Protein AF-A0AA91PTC4-F1 (afdb_monomer_lite)

pLDDT: mean 82.31, std 11.78, range [50.19, 96.0]

Structure (mmCIF, N/CA/C/O backbone):
data_AF-A0AA91PTC4-F1
#
_entry.id   AF-A0AA91PTC4-F1
#
loop_
_atom_site.group_PDB
_atom_site.id
_atom_site.type_symbol
_atom_site.label_atom_id
_atom_site.label_alt_id
_atom_site.label_comp_id
_atom_site.label_asym_id
_atom_site.label_entity_id
_atom_site.label_seq_id
_atom_site.pdbx_PDB_ins_code
_atom_site.Cartn_x
_atom_site.Cartn_y
_atom_site.Cartn_z
_atom_site.occupancy
_atom_site.B_iso_or_equiv
_atom_site.auth_seq_id
_atom_site.auth_comp_id
_atom_site.auth_asym_id
_atom_site.auth_atom_id
_atom_site.pdbx_PDB_model_num
ATOM 1 N N . MET A 1 1 ? -18.010 -2.274 37.575 1.00 56.41 1 MET A N 1
ATOM 2 C CA . MET A 1 1 ? -17.386 -1.100 36.922 1.00 56.41 1 MET A CA 1
ATOM 3 C C . MET A 1 1 ? -16.030 -1.430 36.292 1.00 56.41 1 MET A C 1
ATOM 5 O O . MET A 1 1 ? -15.888 -1.235 35.095 1.00 56.41 1 MET A O 1
ATOM 9 N N . ASN A 1 2 ? -15.088 -2.040 37.024 1.00 74.62 2 ASN A N 1
ATOM 10 C CA . ASN A 1 2 ? -13.735 -2.327 36.508 1.00 74.62 2 ASN A CA 1
ATOM 11 C C . ASN A 1 2 ? -13.682 -3.232 35.261 1.00 74.62 2 ASN A C 1
ATOM 13 O O . ASN A 1 2 ? -12.851 -3.005 34.393 1.00 74.62 2 ASN A O 1
ATOM 17 N N . LYS A 1 3 ? -14.581 -4.218 35.124 1.00 82.31 3 LYS A N 1
ATOM 18 C CA . LYS A 1 3 ? -14.580 -5.148 33.975 1.00 82.31 3 LYS A CA 1
ATOM 19 C C . LYS A 1 3 ? -14.798 -4.447 32.622 1.00 82.31 3 LYS A C 1
ATOM 21 O O . LYS A 1 3 ? -14.114 -4.768 31.657 1.00 82.31 3 LYS A O 1
ATOM 26 N N . PHE A 1 4 ? -15.702 -3.465 32.562 1.00 79.69 4 PHE A N 1
ATOM 27 C CA . PHE A 1 4 ? -15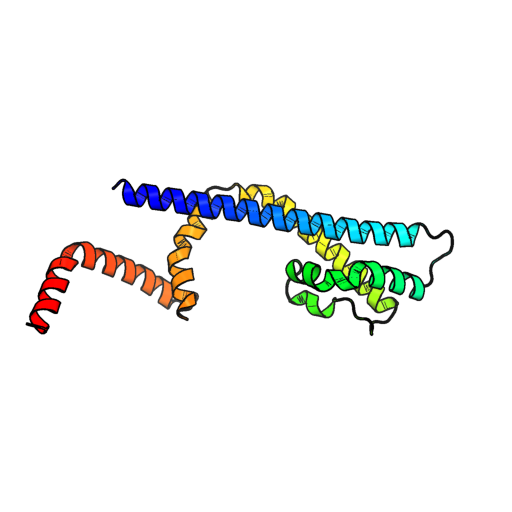.969 -2.702 31.335 1.00 79.69 4 PHE A CA 1
ATOM 28 C C . PHE A 1 4 ? -14.823 -1.749 30.984 1.00 79.69 4 PHE A C 1
ATOM 30 O O . PHE A 1 4 ? -14.489 -1.597 29.813 1.00 79.69 4 PHE A O 1
ATOM 37 N N . LEU A 1 5 ? -14.180 -1.162 31.998 1.00 84.25 5 LEU A N 1
ATOM 38 C CA . LEU A 1 5 ? -13.011 -0.303 31.811 1.00 84.25 5 LEU A CA 1
ATOM 39 C C . LEU A 1 5 ? -11.812 -1.100 31.275 1.00 84.25 5 LEU A C 1
ATOM 41 O O . LEU A 1 5 ? -11.158 -0.658 30.335 1.00 84.25 5 LEU A O 1
ATOM 45 N N . TRP A 1 6 ? -11.578 -2.308 31.797 1.00 88.88 6 TRP A N 1
ATOM 46 C CA . TRP A 1 6 ? -10.546 -3.216 31.284 1.00 88.88 6 TRP A CA 1
ATOM 47 C C . TRP A 1 6 ? -10.808 -3.668 29.846 1.00 88.88 6 TRP A C 1
ATOM 49 O O . TRP A 1 6 ? -9.887 -3.660 29.032 1.00 88.88 6 TRP A O 1
ATOM 59 N N . LEU A 1 7 ? -12.058 -4.005 29.509 1.00 86.00 7 LEU A N 1
ATOM 60 C CA . LEU A 1 7 ? -12.436 -4.358 28.139 1.00 86.00 7 LEU A CA 1
ATOM 61 C C . LEU A 1 7 ? -12.181 -3.194 27.170 1.00 86.00 7 LEU A C 1
ATOM 63 O O . LEU A 1 7 ? -11.617 -3.391 26.095 1.00 86.00 7 LEU A O 1
ATOM 67 N N . PHE A 1 8 ? -12.556 -1.977 27.565 1.00 85.88 8 PHE A N 1
ATOM 68 C CA . PHE A 1 8 ? -12.321 -0.778 26.766 1.00 85.88 8 PHE A CA 1
ATOM 69 C C . PHE A 1 8 ? -10.825 -0.504 26.563 1.00 85.88 8 PHE A C 1
ATOM 71 O O . PHE A 1 8 ? -10.393 -0.256 25.438 1.00 85.88 8 PHE A O 1
ATOM 78 N N . LEU A 1 9 ? -10.024 -0.607 27.629 1.00 90.44 9 LEU A N 1
ATOM 79 C CA . LEU A 1 9 ? -8.573 -0.420 27.572 1.00 90.44 9 LEU A CA 1
ATOM 80 C C . LEU A 1 9 ? -7.907 -1.445 26.642 1.00 90.44 9 LEU A C 1
ATOM 82 O O . LEU A 1 9 ? -7.048 -1.089 25.834 1.00 90.44 9 LEU A O 1
ATOM 86 N N . PHE A 1 10 ? -8.337 -2.706 26.721 1.00 92.44 10 PHE A N 1
ATOM 87 C CA . PHE A 1 10 ? -7.851 -3.773 25.853 1.00 92.44 10 PHE A CA 1
ATOM 88 C C . PHE A 1 10 ? -8.171 -3.497 24.380 1.00 92.44 10 PHE A C 1
ATOM 90 O O . PHE A 1 10 ? -7.278 -3.560 23.535 1.00 92.44 10 PHE A O 1
ATOM 97 N N . LEU A 1 11 ? -9.418 -3.126 24.065 1.00 89.31 11 LEU A N 1
ATOM 98 C CA . LEU A 1 11 ? -9.817 -2.765 22.702 1.00 89.31 11 LEU A CA 1
ATOM 99 C C . LEU A 1 11 ? -9.028 -1.558 22.185 1.00 89.31 11 LEU A C 1
ATOM 101 O O . LEU A 1 11 ? -8.556 -1.577 21.050 1.00 89.31 11 LEU A O 1
ATOM 105 N N . TYR A 1 12 ? -8.837 -0.537 23.020 1.00 91.25 12 TYR A N 1
ATOM 106 C CA . TYR A 1 12 ? -8.053 0.643 22.668 1.00 91.25 12 TYR A CA 1
ATOM 107 C C . TYR A 1 12 ? -6.614 0.278 22.297 1.00 91.25 12 TYR A C 1
ATOM 109 O O . TYR A 1 12 ? -6.149 0.646 21.215 1.00 91.25 12 TYR A O 1
ATOM 117 N N . LEU A 1 13 ? -5.932 -0.491 23.152 1.00 92.44 13 LEU A N 1
ATOM 118 C CA . LEU A 1 13 ? -4.571 -0.962 22.892 1.00 92.44 13 LEU A CA 1
ATOM 119 C C . LEU A 1 13 ? -4.509 -1.815 21.625 1.00 92.44 13 LEU A C 1
ATOM 121 O O . LEU A 1 13 ? -3.627 -1.603 20.795 1.00 92.44 13 LEU A O 1
ATOM 125 N N . TYR A 1 14 ? -5.469 -2.719 21.431 1.00 93.00 14 TYR A N 1
ATOM 126 C CA . TYR A 1 14 ? -5.554 -3.543 20.230 1.00 93.00 14 TYR A CA 1
ATOM 127 C C . TYR A 1 14 ? -5.644 -2.695 18.953 1.00 93.00 14 TYR A C 1
ATOM 129 O O . TYR A 1 14 ? -4.842 -2.884 18.037 1.00 93.00 14 TYR A O 1
ATOM 137 N N . PHE A 1 15 ? -6.562 -1.723 18.879 1.00 91.06 15 PHE A N 1
ATOM 138 C CA . PHE A 1 15 ? -6.683 -0.859 17.698 1.00 91.06 15 PHE A CA 1
ATOM 139 C C . PHE A 1 15 ? -5.465 0.040 17.505 1.00 91.06 15 PHE A C 1
ATOM 141 O O . PHE A 1 15 ? -5.035 0.248 16.369 1.00 91.06 15 PHE A O 1
ATOM 148 N N . PHE A 1 16 ? -4.880 0.546 18.589 1.00 91.75 16 PHE A N 1
ATOM 149 C CA . PHE A 1 16 ? -3.675 1.363 18.522 1.00 91.75 16 PHE A CA 1
ATOM 150 C C . PHE A 1 16 ? -2.490 0.574 17.946 1.00 91.75 16 PHE A C 1
ATOM 152 O O . PHE A 1 16 ? -1.905 0.990 16.943 1.00 91.75 16 PHE A O 1
ATOM 159 N N . ILE A 1 17 ? -2.205 -0.612 18.495 1.00 92.38 17 ILE A N 1
ATOM 160 C CA . ILE A 1 17 ? -1.146 -1.511 18.010 1.00 92.38 17 ILE A CA 1
ATOM 161 C C . ILE A 1 17 ? -1.419 -1.925 16.563 1.00 92.38 17 ILE A C 1
ATOM 163 O O . ILE A 1 17 ? -0.527 -1.846 15.720 1.00 92.38 17 ILE A O 1
ATOM 167 N N . LYS A 1 18 ? -2.663 -2.297 16.237 1.00 91.94 18 LYS A N 1
ATOM 168 C CA . LYS A 1 18 ? -3.064 -2.669 14.874 1.00 91.94 18 LYS A CA 1
ATOM 169 C C . LYS A 1 18 ? -2.801 -1.545 13.870 1.00 91.94 18 LYS A C 1
ATOM 171 O O . LYS A 1 18 ? -2.341 -1.815 12.763 1.00 91.94 18 LYS A O 1
ATOM 176 N N . ARG A 1 19 ? -3.064 -0.284 14.229 1.00 89.44 19 ARG A N 1
ATOM 177 C CA . ARG A 1 19 ? -2.796 0.874 13.3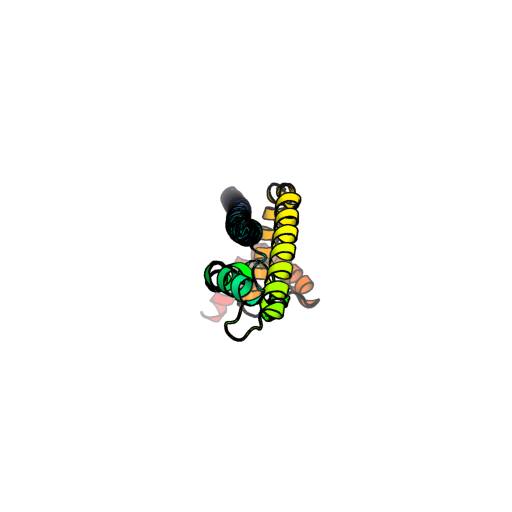56 1.00 89.44 19 ARG A CA 1
ATOM 178 C C . ARG A 1 19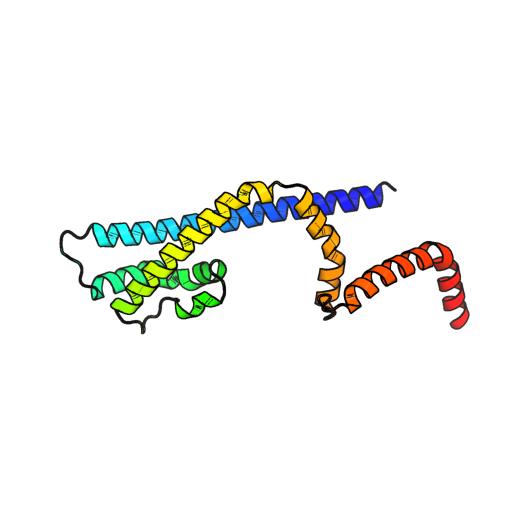 ? -1.301 1.083 13.130 1.00 89.44 19 ARG A C 1
ATOM 180 O O . ARG A 1 19 ? -0.905 1.289 11.984 1.00 89.44 19 ARG A O 1
ATOM 187 N N . ILE A 1 20 ? -0.486 0.972 14.181 1.00 91.56 20 ILE A N 1
ATOM 188 C CA . ILE A 1 20 ? 0.980 1.051 14.072 1.00 91.56 20 ILE A CA 1
ATOM 189 C C . ILE A 1 20 ? 1.507 -0.070 13.174 1.00 91.56 20 ILE A C 1
ATOM 191 O O . ILE A 1 20 ? 2.242 0.200 12.227 1.00 91.56 20 ILE A O 1
ATOM 195 N N . TYR A 1 21 ? 1.082 -1.310 13.420 1.00 93.31 21 TYR A N 1
ATOM 196 C CA . TYR A 1 21 ? 1.484 -2.470 12.628 1.00 93.31 21 TYR A CA 1
ATOM 197 C C . TYR A 1 21 ? 1.116 -2.310 11.148 1.00 93.31 21 TYR A C 1
ATOM 199 O O . TYR A 1 21 ? 1.962 -2.478 10.272 1.00 93.31 21 TYR A O 1
ATOM 207 N N . ASN A 1 22 ? -0.125 -1.907 10.860 1.00 90.69 22 ASN A N 1
ATOM 208 C CA . ASN A 1 22 ? -0.585 -1.682 9.491 1.00 90.69 22 ASN A CA 1
ATOM 209 C C . ASN A 1 22 ? 0.219 -0.588 8.781 1.00 90.69 22 ASN A C 1
ATOM 211 O O . ASN A 1 22 ? 0.509 -0.721 7.592 1.00 90.69 22 ASN A O 1
ATOM 215 N N . TRP A 1 23 ? 0.571 0.493 9.480 1.00 91.75 23 TRP A N 1
ATOM 216 C CA . TRP A 1 23 ? 1.410 1.540 8.906 1.00 91.75 23 TRP A CA 1
ATOM 217 C C . TRP A 1 23 ? 2.830 1.050 8.629 1.00 91.75 23 TRP A C 1
ATOM 219 O O . TRP A 1 23 ? 3.317 1.244 7.519 1.00 91.75 23 TRP A O 1
ATOM 229 N N . LEU A 1 24 ? 3.463 0.369 9.590 1.00 93.19 24 LEU A N 1
ATOM 230 C CA . LEU A 1 24 ? 4.804 -0.197 9.418 1.00 93.19 24 LEU A CA 1
ATOM 231 C C . LEU A 1 24 ? 4.854 -1.167 8.236 1.00 93.19 24 LEU A C 1
ATOM 233 O O . LEU A 1 24 ? 5.763 -1.081 7.414 1.00 93.19 24 LEU A O 1
ATOM 237 N N . ASN A 1 25 ? 3.856 -2.045 8.109 1.00 92.75 25 ASN A N 1
ATOM 238 C CA . ASN A 1 25 ? 3.793 -3.000 7.007 1.00 92.75 25 ASN A CA 1
ATOM 239 C C . ASN A 1 25 ? 3.634 -2.301 5.645 1.00 92.75 25 ASN A C 1
ATOM 241 O O . ASN A 1 25 ? 4.332 -2.636 4.687 1.00 92.75 25 ASN A O 1
ATOM 245 N N . LYS A 1 26 ? 2.768 -1.279 5.562 1.00 91.56 26 LYS A N 1
ATOM 246 C CA . LYS A 1 26 ? 2.612 -0.463 4.345 1.00 91.56 26 LYS A CA 1
ATOM 247 C C . LYS A 1 26 ? 3.897 0.272 3.987 1.00 91.56 26 LYS A C 1
ATOM 249 O O . LYS A 1 26 ? 4.313 0.218 2.835 1.00 91.56 26 LYS A O 1
ATOM 254 N N . LYS A 1 27 ? 4.531 0.918 4.969 1.00 93.50 27 LYS A N 1
ATOM 255 C CA . L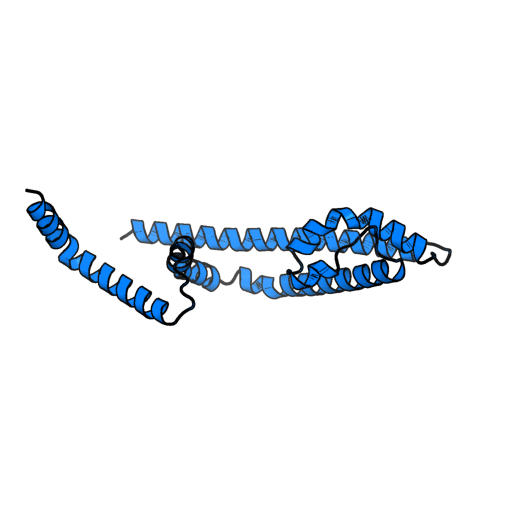YS A 1 27 ? 5.801 1.625 4.795 1.00 93.50 27 LYS A CA 1
ATOM 256 C C . LYS A 1 27 ? 6.875 0.680 4.252 1.00 93.50 27 LYS A C 1
ATOM 258 O O . LYS A 1 27 ? 7.445 0.966 3.210 1.00 93.50 27 LYS A O 1
ATOM 263 N N . ARG A 1 28 ? 7.081 -0.469 4.901 1.00 94.31 28 ARG A N 1
ATOM 264 C CA . ARG A 1 28 ? 8.077 -1.467 4.484 1.00 94.31 28 ARG A CA 1
ATOM 265 C C . ARG A 1 28 ? 7.827 -1.977 3.063 1.00 94.31 28 ARG A C 1
ATOM 267 O O . ARG A 1 28 ? 8.771 -2.156 2.303 1.00 94.31 28 ARG A O 1
ATOM 274 N N . THR A 1 29 ? 6.565 -2.217 2.704 1.00 92.88 29 THR A N 1
ATOM 275 C CA . THR A 1 29 ? 6.212 -2.678 1.351 1.00 92.88 29 THR A CA 1
ATOM 276 C C . THR A 1 29 ? 6.480 -1.589 0.308 1.00 92.88 29 THR A C 1
ATOM 278 O O . THR A 1 29 ? 7.000 -1.890 -0.762 1.00 92.88 29 THR A O 1
ATOM 281 N N . LEU A 1 30 ? 6.178 -0.324 0.624 1.00 94.62 30 LEU A N 1
ATOM 282 C CA . LEU A 1 30 ? 6.492 0.814 -0.244 1.00 94.62 30 LEU A CA 1
ATOM 283 C C . LEU A 1 30 ? 8.001 0.997 -0.421 1.00 94.62 30 LEU A C 1
ATOM 285 O O . LEU A 1 30 ? 8.445 1.124 -1.553 1.00 94.62 30 LEU A O 1
ATOM 289 N N . GLU A 1 31 ? 8.783 0.959 0.662 1.00 95.31 31 GLU A N 1
ATOM 290 C CA . GLU A 1 31 ? 10.251 1.047 0.605 1.00 95.31 31 GLU A CA 1
ATOM 291 C C . GLU A 1 31 ? 10.835 -0.061 -0.279 1.00 95.31 31 GLU A C 1
ATOM 293 O O . GLU A 1 31 ? 11.590 0.227 -1.203 1.00 95.31 31 GLU A O 1
ATOM 298 N N . TYR A 1 32 ? 10.399 -1.308 -0.074 1.00 96.00 32 TYR A N 1
ATOM 299 C CA . TYR A 1 32 ? 10.819 -2.446 -0.891 1.00 96.00 32 TYR A CA 1
ATOM 300 C C . TYR A 1 32 ? 10.534 -2.247 -2.388 1.00 96.00 32 TYR A C 1
ATOM 302 O O . TYR A 1 32 ? 11.408 -2.483 -3.223 1.00 96.00 32 TYR A O 1
ATOM 310 N N . LEU A 1 33 ? 9.319 -1.813 -2.741 1.00 95.06 33 LEU A N 1
ATOM 311 C CA . LEU A 1 33 ? 8.950 -1.596 -4.140 1.00 95.06 33 LEU A CA 1
ATOM 312 C C . LEU A 1 33 ? 9.712 -0.415 -4.742 1.00 95.06 33 LEU A C 1
ATOM 314 O O . LEU A 1 33 ? 10.248 -0.539 -5.836 1.00 95.06 33 LEU A O 1
ATOM 318 N N . ILE A 1 34 ? 9.814 0.707 -4.031 1.00 95.25 34 ILE A N 1
ATOM 319 C CA . ILE A 1 34 ? 10.549 1.888 -4.503 1.00 95.25 34 ILE A CA 1
ATOM 320 C C . ILE A 1 34 ? 12.017 1.545 -4.751 1.00 95.25 34 ILE A C 1
ATOM 322 O O . ILE A 1 34 ? 12.564 1.956 -5.772 1.00 95.25 34 ILE A O 1
ATOM 326 N N . ASP A 1 35 ? 12.648 0.767 -3.873 1.00 95.75 35 ASP A N 1
ATOM 327 C CA . ASP A 1 35 ? 14.030 0.329 -4.068 1.00 95.75 35 ASP A CA 1
ATOM 328 C C . ASP A 1 35 ? 14.172 -0.587 -5.288 1.00 95.75 35 ASP A C 1
ATOM 330 O O . ASP A 1 35 ? 15.111 -0.415 -6.068 1.00 95.75 35 ASP A O 1
ATOM 334 N N . LYS A 1 36 ? 13.213 -1.492 -5.532 1.00 94.88 36 LYS A N 1
ATOM 335 C CA . LYS A 1 36 ? 13.166 -2.280 -6.774 1.00 94.88 36 LYS A CA 1
ATOM 336 C C . LYS A 1 36 ? 13.072 -1.393 -8.017 1.00 94.88 36 LYS A C 1
ATOM 338 O O . LYS A 1 36 ? 13.859 -1.566 -8.943 1.00 94.88 36 LYS A O 1
ATOM 343 N N . PHE A 1 37 ? 12.167 -0.416 -8.028 1.00 94.50 37 PHE A N 1
ATOM 344 C CA . PHE A 1 37 ? 12.041 0.525 -9.143 1.00 94.50 37 PHE A CA 1
ATOM 345 C C . PHE A 1 37 ? 13.316 1.355 -9.340 1.00 94.50 37 PHE A C 1
ATOM 347 O O . PHE A 1 37 ? 13.782 1.495 -10.465 1.00 94.50 37 PHE A O 1
ATOM 354 N N . LYS A 1 38 ? 13.933 1.854 -8.263 1.00 93.62 38 LYS A N 1
ATOM 355 C CA . LYS A 1 38 ? 15.210 2.582 -8.331 1.00 93.62 38 LYS A CA 1
ATOM 356 C C . LYS A 1 38 ? 16.338 1.723 -8.887 1.00 93.62 38 LYS A C 1
ATOM 358 O O . LYS A 1 38 ? 17.179 2.243 -9.613 1.00 93.62 38 LYS A O 1
ATOM 363 N N . ASN A 1 39 ? 16.379 0.437 -8.550 1.00 93.31 39 ASN A N 1
ATOM 364 C CA . ASN A 1 39 ? 17.363 -0.479 -9.117 1.00 93.31 39 ASN A CA 1
ATOM 365 C C . ASN A 1 39 ? 17.146 -0.651 -10.622 1.00 93.31 39 ASN A C 1
ATOM 367 O O . ASN A 1 39 ? 18.118 -0.559 -11.361 1.00 93.31 39 ASN A O 1
ATOM 371 N N . VAL A 1 40 ? 15.894 -0.777 -11.076 1.00 92.06 40 VAL A N 1
ATOM 372 C CA . VAL A 1 40 ? 15.568 -0.787 -12.512 1.00 92.06 40 VAL A CA 1
ATOM 373 C C . VAL A 1 40 ? 16.024 0.508 -13.187 1.00 92.06 40 VAL A C 1
ATOM 375 O O . VAL A 1 40 ? 16.732 0.429 -14.183 1.00 92.06 40 VAL A O 1
ATOM 378 N N . VAL A 1 41 ? 15.717 1.686 -12.625 1.00 90.69 41 VAL A N 1
ATOM 379 C CA . VAL A 1 41 ? 16.197 2.981 -13.158 1.00 90.69 41 VAL A CA 1
ATOM 380 C C . VAL A 1 41 ? 17.720 2.997 -13.275 1.00 90.69 41 VAL A C 1
ATOM 382 O O . VAL A 1 41 ? 18.248 3.319 -14.331 1.00 90.69 41 VAL A O 1
ATOM 385 N N . LYS A 1 42 ? 18.442 2.575 -12.230 1.00 88.44 42 LYS A N 1
ATOM 386 C CA . LYS A 1 42 ? 19.909 2.503 -12.266 1.00 88.44 42 LYS A CA 1
ATOM 387 C C . LYS A 1 42 ? 20.417 1.570 -13.361 1.00 88.44 42 LYS A C 1
ATOM 389 O O . LYS A 1 42 ? 21.389 1.909 -14.022 1.00 88.44 42 LYS A O 1
ATOM 394 N N . THR A 1 43 ? 19.791 0.408 -13.548 1.00 86.88 43 THR A N 1
ATOM 395 C CA . THR A 1 43 ? 20.161 -0.527 -14.617 1.00 86.88 43 THR A CA 1
ATOM 396 C C . THR A 1 43 ? 19.946 0.103 -15.991 1.00 86.88 43 THR A C 1
ATOM 398 O O . THR A 1 43 ? 20.834 -0.005 -16.834 1.00 86.88 43 THR A O 1
ATOM 401 N N . LEU A 1 44 ? 18.826 0.807 -16.185 1.00 85.50 44 LEU A N 1
ATOM 402 C CA . LEU A 1 44 ? 18.515 1.528 -17.421 1.00 85.50 44 LEU A CA 1
ATOM 403 C C . LEU A 1 44 ? 19.497 2.684 -17.692 1.00 85.50 44 LEU A C 1
ATOM 405 O O . LEU A 1 44 ? 19.914 2.861 -18.827 1.00 85.50 44 LEU A O 1
ATOM 409 N N . ASP A 1 45 ? 19.914 3.426 -16.663 1.00 80.62 45 ASP A N 1
ATOM 410 C CA . ASP A 1 45 ? 20.849 4.555 -16.802 1.00 80.62 45 ASP A CA 1
ATOM 411 C C . ASP A 1 45 ? 22.318 4.108 -16.945 1.00 80.62 45 ASP A C 1
ATOM 413 O O . ASP A 1 45 ? 23.146 4.820 -17.510 1.00 80.62 45 ASP A O 1
ATOM 417 N N . SER A 1 46 ? 22.674 2.937 -16.405 1.00 70.12 46 SER A N 1
ATOM 418 C CA . SER A 1 46 ? 24.056 2.428 -16.387 1.00 70.12 46 SER A CA 1
ATOM 419 C C . SER A 1 46 ? 24.536 1.837 -17.715 1.00 70.12 46 SER A C 1
ATOM 421 O O . SER A 1 46 ? 25.727 1.547 -17.865 1.00 70.12 46 SER A O 1
ATOM 423 N N . SER A 1 47 ? 23.643 1.644 -18.687 1.00 64.69 47 SER A N 1
ATOM 424 C CA . SER A 1 47 ? 24.026 1.163 -20.008 1.00 64.69 47 SER A CA 1
ATOM 425 C C . SER A 1 47 ? 24.786 2.257 -20.761 1.00 64.69 47 SER A C 1
ATOM 427 O O . SER A 1 47 ? 24.223 3.275 -21.151 1.00 64.69 47 SER A O 1
ATOM 429 N N . GLN A 1 48 ? 26.079 2.034 -21.007 1.00 50.72 48 GLN A N 1
ATOM 430 C CA . GLN A 1 48 ? 26.932 2.945 -21.789 1.00 50.72 48 GLN A CA 1
ATOM 431 C C . GLN A 1 48 ? 26.459 3.140 -23.245 1.00 50.72 48 GLN A C 1
ATOM 433 O O . GLN A 1 48 ? 26.898 4.068 -23.919 1.00 50.72 48 GLN A O 1
ATOM 438 N N . PHE A 1 49 ? 25.555 2.279 -23.718 1.00 58.38 49 PHE A N 1
ATOM 439 C CA . PHE A 1 49 ? 24.839 2.404 -24.982 1.00 58.38 49 PHE A CA 1
ATOM 440 C C . PHE A 1 49 ? 23.390 2.792 -24.691 1.00 58.38 49 PHE A C 1
ATOM 442 O O . PHE A 1 49 ? 22.812 2.295 -23.727 1.00 58.38 49 PHE A O 1
ATOM 449 N N . THR A 1 50 ? 22.802 3.660 -25.514 1.00 67.06 50 THR A N 1
ATOM 450 C CA . THR A 1 50 ? 21.378 4.009 -25.444 1.00 67.06 50 THR A CA 1
ATOM 451 C C . THR A 1 50 ? 20.570 2.720 -25.607 1.00 67.06 50 THR A C 1
ATOM 453 O O . THR A 1 50 ? 20.493 2.185 -26.712 1.00 67.06 50 THR A O 1
ATOM 456 N N . LEU A 1 51 ? 20.053 2.166 -24.504 1.00 76.06 51 LEU A N 1
ATOM 457 C CA . LEU A 1 51 ? 19.218 0.966 -24.541 1.00 76.06 51 LEU A CA 1
ATOM 458 C C . LEU A 1 51 ? 18.049 1.212 -25.488 1.00 76.06 51 LEU A C 1
ATOM 460 O O . LEU A 1 51 ? 17.407 2.262 -25.437 1.00 76.06 51 LEU A O 1
ATOM 464 N N . SER A 1 52 ? 17.756 0.232 -26.334 1.00 83.69 52 SER A N 1
ATOM 465 C CA . SER A 1 52 ? 16.516 0.266 -27.100 1.00 83.69 52 SER A CA 1
ATOM 466 C C . SER A 1 52 ? 15.322 0.109 -26.155 1.00 83.69 52 SER A C 1
ATOM 468 O O . SER A 1 52 ? 15.394 -0.613 -25.155 1.00 83.69 52 SER A O 1
ATOM 470 N N . ASP A 1 53 ? 14.174 0.693 -26.504 1.00 83.75 53 ASP A N 1
ATOM 471 C CA . ASP A 1 53 ? 12.946 0.553 -25.705 1.00 83.75 53 ASP A CA 1
ATOM 472 C C . ASP A 1 53 ? 12.554 -0.920 -25.491 1.00 83.75 53 ASP A C 1
ATOM 474 O O . ASP A 1 53 ? 11.974 -1.299 -24.472 1.00 83.75 53 ASP A O 1
ATOM 478 N N . THR A 1 54 ? 12.919 -1.790 -26.438 1.00 86.94 54 THR A N 1
ATOM 479 C CA . THR A 1 54 ? 12.676 -3.235 -26.346 1.00 86.94 54 THR A CA 1
ATOM 480 C C . THR A 1 54 ? 13.522 -3.896 -25.256 1.00 86.94 54 THR A C 1
ATOM 482 O O . THR A 1 54 ? 13.050 -4.813 -24.581 1.00 86.94 54 THR A O 1
ATOM 485 N N . GLU A 1 55 ? 14.761 -3.453 -25.054 1.00 86.94 55 GLU A N 1
ATOM 486 C CA . GLU A 1 55 ? 15.619 -3.939 -23.970 1.00 86.94 55 GLU A CA 1
ATOM 487 C C . GLU A 1 55 ? 15.167 -3.377 -22.623 1.00 86.94 55 GLU A C 1
ATOM 489 O O . GLU A 1 55 ? 15.058 -4.136 -21.658 1.00 86.94 55 GLU A O 1
ATOM 494 N N . ALA A 1 56 ? 14.795 -2.094 -22.577 1.00 86.75 56 ALA A N 1
ATOM 495 C CA . ALA A 1 56 ? 14.227 -1.474 -21.384 1.00 86.75 56 ALA A CA 1
ATOM 496 C C . ALA A 1 56 ? 12.965 -2.213 -20.910 1.00 86.75 56 ALA A C 1
ATOM 498 O O . ALA A 1 56 ? 12.850 -2.570 -19.734 1.00 86.75 56 ALA A O 1
ATOM 499 N N . ARG A 1 57 ? 12.062 -2.553 -21.839 1.00 91.50 57 ARG A N 1
ATOM 500 C CA . ARG A 1 57 ? 10.885 -3.393 -21.574 1.00 91.50 57 ARG A CA 1
ATOM 501 C C . ARG A 1 57 ? 11.258 -4.729 -20.939 1.00 91.50 57 ARG A C 1
ATOM 503 O O . ARG A 1 57 ? 10.632 -5.125 -19.958 1.00 91.50 57 ARG A O 1
ATOM 510 N N . LYS A 1 58 ? 12.251 -5.441 -21.484 1.00 91.31 58 LYS A N 1
ATOM 511 C CA . LYS A 1 58 ? 12.667 -6.748 -20.944 1.00 91.31 58 LYS A CA 1
ATOM 512 C C . LYS A 1 58 ? 13.150 -6.627 -19.502 1.00 91.31 58 LYS A C 1
ATOM 514 O O . LYS A 1 58 ? 12.763 -7.450 -18.679 1.00 91.31 58 LYS A O 1
ATOM 519 N N . ILE A 1 59 ? 13.944 -5.600 -19.196 1.00 91.25 59 ILE A N 1
ATOM 520 C CA . ILE A 1 59 ? 14.450 -5.345 -17.840 1.00 91.25 59 ILE A CA 1
ATOM 521 C C . ILE A 1 59 ? 13.282 -5.065 -16.884 1.00 91.25 59 ILE A C 1
ATOM 523 O O . ILE A 1 59 ? 13.179 -5.704 -15.839 1.00 91.25 59 ILE A O 1
ATOM 527 N N . ILE A 1 60 ? 12.362 -4.173 -17.268 1.00 92.12 60 ILE A N 1
ATOM 528 C CA . ILE A 1 60 ? 11.180 -3.827 -16.464 1.00 92.12 60 ILE A CA 1
ATOM 529 C C . ILE A 1 60 ? 10.332 -5.070 -16.173 1.00 92.12 60 ILE A C 1
ATOM 531 O O . ILE A 1 60 ? 10.014 -5.342 -15.014 1.00 92.12 60 ILE A O 1
ATOM 535 N N . LEU A 1 61 ? 9.984 -5.845 -17.204 1.00 93.06 61 LEU A N 1
ATOM 536 C CA . LEU A 1 61 ? 9.157 -7.041 -17.041 1.00 93.06 61 LEU A CA 1
ATOM 537 C C . LEU A 1 61 ? 9.857 -8.095 -16.177 1.00 93.06 61 LEU A C 1
ATOM 539 O O . LEU A 1 61 ? 9.222 -8.666 -15.295 1.00 93.06 61 LEU A O 1
ATOM 543 N N . ASN A 1 62 ? 11.157 -8.323 -16.370 1.00 93.12 62 ASN A N 1
ATOM 544 C CA . ASN A 1 62 ? 11.899 -9.308 -15.585 1.00 93.12 62 ASN A CA 1
ATOM 545 C C . ASN A 1 62 ? 11.911 -8.973 -14.083 1.00 93.12 62 ASN A C 1
ATOM 547 O O . ASN A 1 62 ? 11.726 -9.853 -13.244 1.00 93.12 62 ASN A O 1
ATOM 551 N N . GLU A 1 63 ? 12.079 -7.697 -13.740 1.00 92.44 63 GLU A N 1
ATOM 552 C CA . GLU A 1 63 ? 12.235 -7.267 -12.347 1.00 92.44 63 GLU A CA 1
ATOM 553 C C . GLU A 1 63 ? 10.903 -7.009 -11.621 1.00 92.44 63 GLU A C 1
ATOM 555 O O . GLU A 1 63 ? 10.798 -7.228 -10.402 1.00 92.44 63 GLU A O 1
ATOM 560 N N . LEU A 1 64 ? 9.881 -6.538 -12.350 1.00 93.69 64 LEU A N 1
ATOM 561 C CA . LEU A 1 64 ? 8.667 -5.961 -11.762 1.00 93.69 64 LEU A CA 1
ATOM 562 C C . LEU A 1 64 ? 7.367 -6.695 -12.102 1.00 93.69 64 LEU A C 1
ATOM 564 O O . LEU A 1 64 ? 6.389 -6.513 -11.377 1.00 93.69 64 LEU A O 1
ATOM 568 N N . PHE A 1 65 ? 7.325 -7.565 -13.118 1.00 92.38 65 PHE A N 1
ATOM 569 C CA . PHE A 1 65 ? 6.086 -8.268 -13.493 1.00 92.38 65 PHE A CA 1
ATOM 570 C C . PHE A 1 65 ? 5.488 -9.066 -12.322 1.00 92.38 65 PHE A C 1
ATOM 572 O O . PHE A 1 65 ? 4.291 -8.991 -12.044 1.00 92.38 65 PHE A O 1
ATOM 579 N N . ASN A 1 66 ? 6.338 -9.756 -11.557 1.00 91.75 66 ASN A N 1
ATOM 580 C CA . ASN A 1 66 ? 5.917 -10.546 -10.395 1.00 91.75 66 ASN A CA 1
ATOM 581 C C . ASN A 1 66 ? 5.500 -9.694 -9.182 1.00 91.75 66 ASN A C 1
ATOM 583 O O . ASN A 1 66 ? 4.917 -10.214 -8.231 1.00 91.75 66 ASN A O 1
ATOM 587 N N . GLU A 1 67 ? 5.774 -8.389 -9.197 1.00 92.25 67 GLU A N 1
ATOM 588 C CA . GLU A 1 67 ? 5.394 -7.467 -8.124 1.00 92.25 67 GLU A CA 1
ATOM 589 C C . GLU A 1 67 ? 4.005 -6.852 -8.333 1.00 92.25 67 GLU A C 1
ATOM 591 O O . GLU A 1 67 ? 3.474 -6.234 -7.407 1.00 92.25 67 GLU A O 1
ATOM 596 N N . ASN A 1 68 ? 3.375 -7.070 -9.496 1.00 88.81 68 ASN A N 1
ATOM 597 C CA . ASN A 1 68 ? 2.031 -6.584 -9.826 1.00 88.81 68 ASN A CA 1
ATOM 598 C C . ASN A 1 68 ? 1.007 -6.759 -8.678 1.00 88.81 68 ASN A C 1
ATOM 600 O O . ASN A 1 68 ? 0.330 -5.781 -8.346 1.00 88.81 68 ASN A O 1
ATOM 604 N N . PRO A 1 69 ? 0.902 -7.921 -7.991 1.00 88.69 69 PRO A N 1
ATOM 605 C CA . PRO A 1 69 ? -0.040 -8.076 -6.880 1.00 88.69 69 PRO A CA 1
ATOM 606 C C . PRO A 1 69 ? 0.251 -7.142 -5.698 1.00 88.69 69 PRO A C 1
ATOM 608 O O . PRO A 1 69 ? -0.666 -6.595 -5.084 1.00 88.69 69 PRO A O 1
ATOM 611 N N . ARG A 1 70 ? 1.532 -6.925 -5.372 1.00 89.31 70 ARG A N 1
ATOM 612 C CA . ARG A 1 70 ? 1.934 -6.035 -4.274 1.00 89.31 70 ARG A CA 1
ATOM 613 C C . ARG A 1 70 ? 1.689 -4.576 -4.637 1.00 89.31 70 ARG A C 1
ATOM 615 O O . ARG A 1 70 ? 1.187 -3.828 -3.800 1.00 89.31 70 ARG A O 1
ATOM 622 N N . ILE A 1 71 ? 1.972 -4.197 -5.881 1.00 88.69 71 ILE A N 1
ATOM 623 C CA . ILE A 1 71 ? 1.706 -2.857 -6.416 1.00 88.69 71 ILE A CA 1
ATOM 624 C C . ILE A 1 71 ? 0.198 -2.565 -6.368 1.00 88.69 71 ILE A C 1
ATOM 626 O O . ILE A 1 71 ? -0.210 -1.564 -5.779 1.00 88.69 71 ILE A O 1
ATOM 630 N N . SER A 1 72 ? -0.633 -3.488 -6.864 1.00 84.94 72 SER A N 1
ATOM 631 C CA . SER A 1 72 ? -2.104 -3.400 -6.826 1.00 84.94 72 SER A CA 1
ATOM 632 C C . SER A 1 72 ? -2.666 -3.321 -5.399 1.00 84.94 72 SER A C 1
ATOM 634 O O . SER A 1 72 ? -3.613 -2.588 -5.127 1.00 84.94 72 SER A O 1
ATOM 636 N N . SER A 1 73 ? -2.049 -4.004 -4.429 1.00 85.56 73 SER A N 1
ATOM 637 C CA . SER A 1 73 ? -2.482 -3.913 -3.026 1.00 85.56 73 SER A CA 1
ATOM 638 C C . SER A 1 73 ? -2.290 -2.514 -2.406 1.00 85.56 73 SER A C 1
ATOM 640 O O . SER A 1 73 ? -2.941 -2.171 -1.414 1.00 85.56 73 SER A O 1
ATOM 642 N N . LEU A 1 74 ? -1.394 -1.698 -2.974 1.00 86.06 74 LEU A N 1
ATOM 643 C CA . LEU A 1 74 ? -1.015 -0.377 -2.461 1.00 86.06 74 LEU A CA 1
ATOM 644 C C . LEU A 1 74 ? -1.626 0.779 -3.261 1.00 86.06 74 LEU A C 1
ATOM 646 O O . LEU A 1 74 ? -2.016 1.798 -2.666 1.00 86.06 74 LEU A O 1
ATOM 650 N N . LEU A 1 75 ? -1.698 0.622 -4.582 1.00 81.62 75 LEU A N 1
ATOM 651 C CA . LEU A 1 75 ? -2.293 1.555 -5.529 1.00 81.62 75 LEU A CA 1
ATOM 652 C C . LEU A 1 75 ? -3.718 1.068 -5.839 1.00 81.62 75 LEU A C 1
ATOM 654 O O . LEU A 1 75 ? -3.897 0.004 -6.410 1.00 81.62 75 LEU A O 1
ATOM 658 N N . THR A 1 76 ? -4.730 1.815 -5.386 1.00 67.94 76 THR A N 1
ATOM 659 C CA . THR A 1 76 ? -6.170 1.478 -5.444 1.00 67.94 76 THR A CA 1
ATOM 660 C C . THR A 1 76 ? -6.635 0.960 -6.822 1.00 67.94 76 THR A C 1
ATOM 662 O O . THR A 1 76 ? -6.017 1.262 -7.830 1.00 67.94 76 THR A O 1
ATOM 665 N N . TYR A 1 77 ? -7.788 0.278 -6.893 1.00 53.66 77 TYR A N 1
ATOM 666 C CA . TYR A 1 77 ? -8.386 -0.342 -8.098 1.00 53.66 77 TYR A CA 1
ATOM 667 C C . TYR A 1 77 ? -8.339 0.450 -9.426 1.00 53.66 77 TYR A C 1
ATOM 669 O O . TYR A 1 77 ? -8.324 -0.170 -10.482 1.00 53.66 77 TYR A O 1
ATOM 677 N N . VAL A 1 78 ? -8.269 1.786 -9.392 1.00 56.66 78 VAL A N 1
ATOM 678 C CA . VAL A 1 78 ? -8.090 2.647 -10.583 1.00 56.66 78 VAL A CA 1
ATOM 679 C C . VAL A 1 78 ? -6.790 2.329 -11.351 1.00 56.66 78 VAL A C 1
ATOM 681 O O . VAL A 1 78 ? -6.652 2.693 -12.509 1.00 56.66 78 VAL A O 1
ATOM 684 N N . TYR A 1 79 ? -5.846 1.616 -10.729 1.00 59.81 79 TYR A N 1
ATOM 685 C CA . TYR A 1 79 ? -4.536 1.299 -11.298 1.00 59.81 79 TYR A CA 1
ATOM 686 C C . TYR A 1 79 ? -4.419 -0.118 -11.894 1.00 59.81 79 TYR A C 1
ATOM 688 O O . TYR A 1 79 ? -3.323 -0.505 -12.298 1.00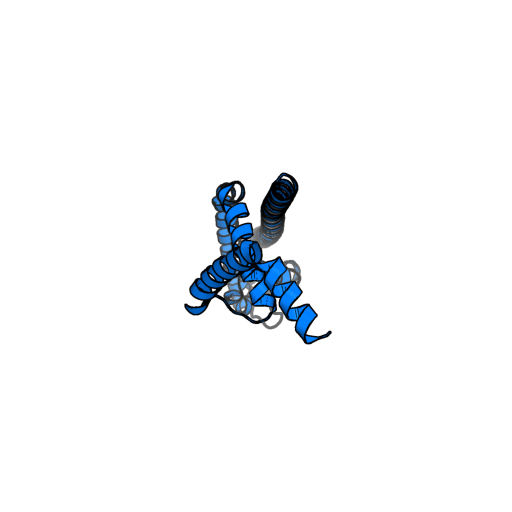 59.81 79 TYR A O 1
ATOM 696 N N . PHE A 1 80 ? -5.508 -0.899 -11.979 1.00 59.22 80 PHE A N 1
ATOM 697 C CA . PHE A 1 80 ? -5.478 -2.223 -12.633 1.00 59.22 80 PHE A CA 1
ATOM 698 C C . PHE A 1 80 ? -5.052 -2.141 -14.107 1.00 59.22 80 PHE A C 1
ATOM 700 O O . PHE A 1 80 ? -4.266 -2.977 -14.560 1.00 59.22 80 PHE A O 1
ATOM 707 N N . ASP A 1 81 ? -5.476 -1.085 -14.803 1.00 66.19 81 ASP A N 1
ATOM 708 C CA . ASP A 1 81 ? -5.133 -0.822 -16.208 1.00 66.19 81 ASP A CA 1
ATOM 709 C C . ASP A 1 81 ? -3.634 -0.541 -16.415 1.00 66.19 81 ASP A C 1
ATOM 711 O O . ASP A 1 81 ? -3.111 -0.666 -17.521 1.00 66.19 81 ASP A O 1
ATOM 715 N N . TYR A 1 82 ? -2.913 -0.220 -15.338 1.00 72.31 82 TYR A N 1
ATOM 716 C CA . TYR A 1 82 ? -1.480 0.058 -15.372 1.00 72.31 82 TYR A CA 1
ATOM 717 C C . TYR A 1 82 ? -0.619 -1.139 -14.975 1.00 72.31 82 TYR A C 1
ATOM 719 O O . TYR A 1 82 ? 0.590 -0.975 -14.850 1.00 72.31 82 TYR A O 1
ATOM 727 N N . SER A 1 83 ? -1.193 -2.326 -14.754 1.00 84.50 83 SER A N 1
ATOM 728 C CA . SER A 1 83 ? -0.416 -3.538 -14.466 1.00 84.50 83 SER A CA 1
ATOM 729 C C . SER A 1 83 ? 0.472 -3.942 -15.647 1.00 84.50 83 SER A C 1
ATOM 731 O O . SER A 1 83 ? 0.097 -3.777 -16.808 1.00 84.50 83 SER A O 1
ATOM 733 N N . PHE A 1 84 ? 1.664 -4.469 -15.355 1.00 87.94 84 PHE A N 1
ATOM 734 C CA . PHE A 1 84 ? 2.564 -4.941 -16.406 1.00 87.94 84 PHE A CA 1
ATOM 735 C C . PHE A 1 84 ? 2.003 -6.202 -17.060 1.00 87.94 84 PHE A C 1
ATOM 737 O O . PHE A 1 84 ? 1.707 -7.169 -16.355 1.00 87.94 84 PHE A O 1
ATOM 744 N N . SER A 1 85 ? 1.927 -6.224 -18.389 1.00 87.81 85 SER A N 1
ATOM 745 C CA . SER A 1 85 ? 1.531 -7.391 -19.176 1.00 87.81 85 SER A CA 1
ATOM 746 C C . SER A 1 85 ? 2.623 -7.799 -20.163 1.00 87.81 85 SER A C 1
ATOM 748 O O . SER A 1 85 ? 3.346 -6.976 -20.721 1.00 87.81 85 SER A O 1
ATOM 750 N N . LEU A 1 86 ? 2.713 -9.102 -20.438 1.00 87.50 86 LEU A N 1
ATOM 751 C CA . LEU A 1 86 ? 3.588 -9.633 -21.489 1.00 87.50 86 LEU A CA 1
ATOM 752 C C . LEU A 1 86 ? 3.114 -9.248 -22.901 1.00 87.50 86 LEU A C 1
ATOM 754 O O . LEU A 1 86 ? 3.878 -9.390 -23.856 1.00 87.50 86 LEU A O 1
ATOM 758 N N . LEU A 1 87 ? 1.874 -8.770 -23.037 1.00 88.50 87 LEU A N 1
ATOM 759 C CA . LEU A 1 87 ? 1.306 -8.288 -24.298 1.00 88.50 87 LEU A CA 1
ATOM 760 C C . LEU A 1 87 ? 1.629 -6.811 -24.568 1.00 88.50 87 LEU A C 1
ATOM 762 O O . LEU A 1 87 ? 1.516 -6.382 -25.712 1.00 88.50 87 LEU A O 1
ATOM 766 N N . ASP A 1 88 ? 2.058 -6.061 -23.548 1.00 87.94 88 ASP A N 1
ATOM 767 C CA . ASP A 1 88 ? 2.317 -4.625 -23.665 1.00 87.94 88 ASP A CA 1
ATOM 768 C C . ASP A 1 88 ? 3.470 -4.351 -24.631 1.00 87.94 88 ASP A C 1
ATOM 770 O O . ASP A 1 88 ? 4.498 -5.039 -24.604 1.00 87.94 88 ASP A O 1
ATOM 774 N N . GLY A 1 89 ? 3.334 -3.305 -25.447 1.00 89.88 89 GLY A N 1
ATOM 775 C CA . GLY A 1 89 ? 4.429 -2.798 -26.272 1.00 89.88 89 GLY A CA 1
ATOM 776 C C . GLY A 1 89 ? 5.562 -2.174 -25.434 1.00 89.88 89 GLY A C 1
ATOM 777 O O . GLY A 1 89 ? 5.389 -1.926 -24.236 1.00 89.88 89 GLY A O 1
ATOM 778 N N . PRO A 1 90 ? 6.735 -1.893 -26.034 1.00 88.88 90 PRO A N 1
ATOM 779 C CA . PRO A 1 90 ? 7.838 -1.201 -25.357 1.00 88.88 90 PRO A CA 1
ATOM 780 C C . PRO A 1 90 ? 7.435 0.143 -24.740 1.00 88.88 90 PRO A C 1
ATOM 782 O O . PRO A 1 90 ? 7.615 0.343 -23.540 1.00 88.88 90 PRO A O 1
ATOM 785 N N . GLU A 1 91 ? 6.807 1.016 -25.530 1.00 88.94 91 GLU A N 1
ATOM 786 C CA . GLU A 1 91 ? 6.349 2.339 -25.083 1.00 88.94 91 GLU A CA 1
ATOM 787 C C . GLU A 1 91 ? 5.297 2.245 -23.971 1.00 88.94 91 GLU A C 1
ATOM 789 O O . GLU A 1 91 ? 5.361 2.965 -22.975 1.00 88.94 91 GLU A O 1
ATOM 794 N N . GLU A 1 92 ? 4.353 1.311 -24.101 1.00 90.19 92 GLU A N 1
ATOM 795 C CA . GLU A 1 92 ? 3.312 1.086 -23.098 1.00 90.19 92 GLU A CA 1
ATOM 796 C C . GLU A 1 92 ? 3.909 0.597 -21.771 1.00 90.19 92 GLU A C 1
ATOM 798 O O . GLU A 1 92 ? 3.555 1.103 -20.705 1.00 90.19 92 GLU A O 1
ATOM 803 N N . THR A 1 93 ? 4.874 -0.326 -21.826 1.00 91.25 93 THR A N 1
ATOM 804 C CA . THR A 1 93 ? 5.579 -0.831 -20.637 1.00 91.25 93 THR A CA 1
ATOM 805 C C . THR A 1 93 ? 6.325 0.295 -19.917 1.00 91.25 93 THR A C 1
ATOM 807 O O . THR A 1 93 ? 6.255 0.402 -18.691 1.00 91.25 93 THR A O 1
ATOM 810 N N . LEU A 1 94 ? 7.014 1.159 -20.669 1.00 89.81 94 LEU A N 1
ATOM 811 C CA . LEU A 1 94 ? 7.726 2.327 -20.140 1.00 89.81 94 LEU A CA 1
ATOM 812 C C . LEU A 1 94 ? 6.765 3.348 -19.517 1.00 89.81 94 LEU A C 1
ATOM 814 O O . LEU A 1 94 ? 7.013 3.835 -18.412 1.00 89.81 94 LEU A O 1
ATOM 818 N N . SER A 1 95 ? 5.641 3.630 -20.179 1.00 89.88 95 SER A N 1
ATOM 819 C CA . SER A 1 95 ? 4.603 4.527 -19.662 1.00 89.88 95 SER A CA 1
ATOM 820 C C . SER A 1 95 ? 4.005 4.002 -18.352 1.00 89.88 95 SER A C 1
ATOM 822 O O . SER A 1 95 ? 3.955 4.725 -17.351 1.00 89.88 95 SER A O 1
ATOM 824 N N . LYS A 1 96 ? 3.639 2.713 -18.308 1.00 91.19 96 LYS A N 1
ATOM 825 C CA . LYS A 1 96 ? 3.147 2.040 -17.095 1.00 91.19 96 LYS A CA 1
ATOM 826 C C . LYS A 1 96 ? 4.185 2.074 -15.977 1.00 91.19 96 LYS A C 1
ATOM 828 O O . LYS A 1 96 ? 3.838 2.396 -14.842 1.00 91.19 96 LYS A O 1
ATOM 833 N N . PHE A 1 97 ? 5.455 1.827 -16.294 1.00 92.31 97 PHE A N 1
ATOM 834 C CA . PHE A 1 97 ? 6.556 1.914 -15.336 1.00 92.31 97 PHE A CA 1
ATOM 835 C C . PHE A 1 97 ? 6.664 3.305 -14.704 1.00 92.31 97 PHE A C 1
ATOM 837 O O . PHE A 1 97 ? 6.651 3.422 -13.477 1.00 92.31 97 PHE A O 1
ATOM 844 N N . GLN A 1 98 ? 6.709 4.365 -15.515 1.00 89.94 98 GLN A N 1
ATOM 845 C CA . GLN A 1 98 ? 6.784 5.742 -15.018 1.00 89.94 98 GLN A CA 1
ATOM 846 C C . GLN A 1 98 ? 5.567 6.098 -14.160 1.00 89.94 98 GLN A C 1
ATOM 848 O O . GLN A 1 98 ? 5.704 6.683 -13.083 1.00 89.94 98 GLN A O 1
ATOM 853 N N . HIS A 1 99 ? 4.373 5.716 -14.613 1.00 90.12 99 HIS A N 1
ATOM 854 C CA . HIS A 1 99 ? 3.133 5.987 -13.900 1.00 90.12 99 HIS A CA 1
ATOM 855 C C . HIS A 1 99 ? 3.101 5.301 -12.530 1.00 90.12 99 HIS A C 1
ATOM 857 O O . HIS A 1 99 ? 2.862 5.956 -11.512 1.00 90.12 99 HIS A O 1
ATOM 863 N N . GLN A 1 100 ? 3.402 4.001 -12.483 1.00 91.31 100 GLN A N 1
ATOM 864 C CA . GLN A 1 100 ? 3.458 3.244 -11.235 1.00 91.31 100 GLN A CA 1
ATOM 865 C C . GLN A 1 100 ? 4.536 3.780 -10.289 1.00 91.31 100 GLN A C 1
ATOM 867 O O . GLN A 1 100 ? 4.273 3.919 -9.094 1.00 91.31 100 GLN A O 1
ATOM 872 N N . TYR A 1 101 ? 5.722 4.127 -10.800 1.00 92.19 101 TYR A N 1
ATOM 873 C CA . TYR A 1 101 ? 6.801 4.682 -9.983 1.00 92.19 101 TYR A CA 1
ATOM 874 C C . TYR A 1 101 ? 6.386 5.996 -9.312 1.00 92.19 101 TYR A C 1
ATOM 876 O O . TYR A 1 101 ? 6.504 6.144 -8.093 1.00 92.19 101 TYR A O 1
ATOM 884 N N . ASN A 1 102 ? 5.811 6.920 -10.086 1.00 90.75 102 ASN A N 1
ATOM 885 C CA . ASN A 1 102 ? 5.321 8.198 -9.576 1.00 90.75 102 ASN A CA 1
ATOM 886 C C . ASN A 1 102 ? 4.192 8.007 -8.554 1.00 90.75 102 ASN A C 1
ATOM 888 O O . ASN A 1 102 ? 4.196 8.642 -7.498 1.00 90.75 102 ASN A O 1
ATOM 892 N N . ALA A 1 103 ? 3.252 7.099 -8.825 1.00 91.06 103 ALA A N 1
ATOM 893 C CA . ALA A 1 103 ? 2.159 6.790 -7.910 1.00 91.06 103 ALA A CA 1
ATOM 894 C C . ALA A 1 103 ? 2.660 6.174 -6.590 1.00 91.06 103 ALA A C 1
ATOM 896 O O . ALA A 1 103 ? 2.164 6.529 -5.517 1.00 91.06 103 ALA A O 1
ATOM 897 N N . LEU A 1 104 ? 3.667 5.293 -6.637 1.00 92.88 104 LEU A N 1
ATOM 898 C CA . LEU A 1 104 ? 4.305 4.722 -5.445 1.00 92.88 104 LEU A CA 1
ATOM 899 C C . LEU A 1 104 ? 5.020 5.793 -4.615 1.00 92.88 104 LEU A C 1
ATOM 901 O O . LEU A 1 104 ? 4.862 5.801 -3.394 1.00 92.88 104 LEU A O 1
ATOM 905 N N . MET A 1 105 ? 5.738 6.721 -5.252 1.00 92.75 105 MET A N 1
ATOM 906 C CA . MET A 1 105 ? 6.393 7.838 -4.559 1.00 92.75 105 MET A CA 1
ATOM 907 C C . MET A 1 105 ? 5.368 8.759 -3.885 1.00 92.75 105 MET A C 1
ATOM 909 O O . MET A 1 105 ? 5.463 9.003 -2.684 1.00 92.75 105 MET A O 1
ATOM 913 N N . GLN A 1 106 ? 4.309 9.162 -4.596 1.00 92.19 106 GLN A N 1
ATOM 914 C CA . GLN A 1 106 ? 3.216 9.950 -4.006 1.00 92.19 106 GLN A CA 1
ATOM 915 C C . GLN A 1 106 ? 2.553 9.223 -2.828 1.00 92.19 106 GLN A C 1
ATOM 917 O O . GLN A 1 106 ? 2.220 9.822 -1.800 1.00 92.19 106 GLN A O 1
ATOM 922 N N . LYS A 1 107 ? 2.353 7.907 -2.959 1.00 92.12 107 LYS A N 1
ATOM 923 C CA . LYS A 1 107 ? 1.788 7.082 -1.891 1.00 92.12 107 LYS A CA 1
ATOM 924 C C . LYS A 1 107 ? 2.714 7.024 -0.681 1.00 92.12 107 LYS A C 1
ATOM 926 O O . LYS A 1 107 ? 2.223 7.086 0.446 1.00 92.12 107 LYS A O 1
ATOM 931 N N . TYR A 1 108 ? 4.017 6.907 -0.903 1.00 93.50 108 TYR A N 1
ATOM 932 C CA . TYR A 1 108 ? 5.028 6.925 0.145 1.00 93.50 108 TYR A CA 1
ATOM 933 C C . TYR A 1 108 ? 5.040 8.254 0.893 1.00 93.50 108 TYR A C 1
ATOM 935 O O . TYR A 1 108 ? 4.920 8.249 2.119 1.00 93.50 108 TYR A O 1
ATOM 943 N N . ASP A 1 109 ? 5.047 9.378 0.180 1.00 91.88 109 ASP A N 1
ATOM 944 C CA . ASP A 1 109 ? 5.003 10.708 0.791 1.00 91.88 109 ASP A CA 1
ATOM 945 C C . ASP A 1 109 ? 3.745 10.890 1.639 1.00 91.88 109 ASP A C 1
ATOM 947 O O . ASP A 1 109 ? 3.817 11.332 2.788 1.00 91.88 109 ASP A O 1
ATOM 951 N N . LYS A 1 110 ? 2.590 10.439 1.134 1.00 91.25 110 LYS A N 1
ATOM 952 C CA . LYS A 1 110 ? 1.340 10.429 1.899 1.00 91.25 110 LYS A CA 1
ATOM 953 C C . LYS A 1 110 ? 1.448 9.586 3.173 1.00 91.25 110 LYS A C 1
ATOM 955 O O . LYS A 1 110 ? 1.049 10.040 4.243 1.00 91.25 110 LYS A O 1
ATOM 960 N N . VAL A 1 111 ? 1.995 8.373 3.086 1.00 91.31 111 VAL A N 1
ATOM 961 C CA . VAL A 1 111 ? 2.180 7.476 4.242 1.00 91.31 111 VAL A CA 1
ATOM 962 C C . VAL A 1 111 ? 3.141 8.073 5.275 1.00 91.31 111 VAL A C 1
ATOM 964 O O . VAL A 1 111 ? 2.930 7.904 6.480 1.00 91.31 111 VAL A O 1
ATOM 967 N N . MET A 1 112 ? 4.175 8.784 4.828 1.00 91.31 112 MET A N 1
ATOM 968 C CA . MET A 1 112 ? 5.132 9.462 5.701 1.00 91.31 112 MET A CA 1
ATOM 969 C C . MET A 1 112 ? 4.536 10.716 6.348 1.00 91.31 112 MET A C 1
ATOM 971 O O . MET A 1 112 ? 4.743 10.934 7.543 1.00 91.31 112 MET A O 1
ATOM 975 N N . PHE A 1 113 ? 3.734 11.487 5.613 1.00 89.12 113 PHE A N 1
ATOM 976 C CA . PHE A 1 113 ? 2.995 12.636 6.137 1.00 89.12 113 PHE A CA 1
ATOM 977 C C . PHE A 1 113 ? 1.955 12.217 7.187 1.00 89.12 113 PHE A C 1
ATOM 979 O O . PHE A 1 113 ? 1.869 12.794 8.272 1.00 89.12 113 PHE A O 1
ATOM 986 N N . GLU A 1 114 ? 1.211 11.141 6.923 1.00 84.44 114 GLU A N 1
ATOM 987 C CA . GLU A 1 114 ? 0.187 10.612 7.830 1.00 84.44 114 GLU A CA 1
ATOM 988 C C . GLU A 1 114 ? 0.762 9.966 9.104 1.00 84.44 114 GLU A C 1
ATOM 990 O O . GLU A 1 114 ? -0.007 9.631 10.011 1.00 84.44 114 GLU A O 1
ATOM 995 N N . ARG A 1 115 ? 2.093 9.836 9.235 1.00 86.69 115 ARG A N 1
ATOM 996 C CA . ARG A 1 115 ? 2.773 9.248 10.405 1.00 86.69 115 ARG A CA 1
ATOM 997 C C . ARG A 1 115 ? 2.253 9.810 11.728 1.00 86.69 115 ARG A C 1
ATOM 999 O O . ARG A 1 115 ? 1.979 9.052 12.653 1.00 86.69 115 ARG A O 1
ATOM 1006 N N . LEU A 1 116 ? 2.074 11.129 11.818 1.00 82.31 116 LEU A N 1
ATOM 1007 C CA . LEU A 1 116 ? 1.598 11.789 13.041 1.00 82.31 116 LEU A CA 1
ATOM 1008 C C . LEU A 1 116 ? 0.137 11.434 13.373 1.00 82.31 116 LEU A C 1
ATOM 1010 O O . LEU A 1 116 ? -0.225 11.302 14.540 1.00 82.31 116 LEU A O 1
ATOM 1014 N N . SER A 1 117 ? -0.696 11.192 12.358 1.00 83.94 117 SER A N 1
ATOM 1015 C CA . SER A 1 117 ? -2.093 10.772 12.532 1.00 83.94 117 SER A CA 1
ATOM 1016 C C . SER A 1 117 ? -2.214 9.348 13.096 1.00 83.94 117 SER A C 1
ATOM 1018 O O . SER A 1 117 ? -3.198 8.995 13.757 1.00 83.94 117 SER A O 1
ATOM 1020 N N . ILE A 1 118 ? -1.208 8.497 12.892 1.00 83.62 118 ILE A N 1
ATOM 1021 C CA . ILE A 1 118 ? -1.206 7.136 13.447 1.00 83.62 118 ILE A CA 1
ATOM 1022 C C . ILE A 1 118 ? -1.053 7.159 14.963 1.00 83.62 118 ILE A C 1
ATOM 1024 O O . ILE A 1 118 ? -1.804 6.463 15.643 1.00 83.62 118 ILE A O 1
ATOM 1028 N N . PHE A 1 119 ? -0.195 8.033 15.487 1.00 83.00 119 PHE A N 1
ATOM 1029 C CA . PHE A 1 119 ? 0.000 8.202 16.929 1.00 83.00 119 PHE A CA 1
ATOM 1030 C C . PHE A 1 119 ? -1.090 9.040 17.610 1.00 83.00 119 PHE A C 1
ATOM 1032 O O . PHE A 1 119 ? -1.098 9.146 18.832 1.00 83.00 119 PHE A O 1
ATOM 1039 N N . ASN A 1 120 ? -2.036 9.605 16.852 1.00 86.44 120 ASN A N 1
ATOM 1040 C CA . ASN A 1 120 ? -3.140 10.360 17.432 1.00 86.44 120 ASN A CA 1
ATOM 1041 C C . ASN A 1 120 ? -4.077 9.428 18.244 1.00 86.44 120 ASN A C 1
ATOM 1043 O O . ASN A 1 120 ? -4.687 8.522 17.655 1.00 86.44 120 ASN A O 1
ATOM 1047 N N . PRO A 1 121 ? -4.246 9.666 19.561 1.00 80.88 121 PRO A N 1
ATOM 1048 C CA . PRO A 1 121 ? -5.043 8.819 20.453 1.00 80.88 121 PRO A CA 1
ATOM 1049 C C . PRO A 1 121 ? -6.551 8.868 20.169 1.00 80.88 121 PRO A C 1
ATOM 1051 O O . PRO A 1 121 ? -7.291 7.977 20.577 1.00 80.88 121 PRO A O 1
ATOM 1054 N N . VAL A 1 122 ? -7.033 9.864 19.422 1.00 86.50 122 VAL A N 1
ATOM 1055 C CA . VAL A 1 122 ? -8.450 9.977 19.036 1.00 86.50 122 VAL A CA 1
ATOM 1056 C C . VAL A 1 122 ? -8.849 8.897 18.029 1.00 86.50 122 VAL A C 1
ATOM 1058 O O . VAL A 1 122 ? -9.997 8.462 17.979 1.00 86.50 122 VAL A O 1
ATOM 1061 N N . ASN A 1 123 ? -7.913 8.436 17.206 1.00 84.75 123 ASN A N 1
ATOM 1062 C CA . ASN A 1 123 ? -8.233 7.544 16.100 1.00 84.75 123 ASN A CA 1
ATOM 1063 C C . ASN A 1 123 ? -8.588 6.102 16.532 1.00 84.75 123 ASN A C 1
ATOM 1065 O O . ASN A 1 123 ? -9.589 5.592 16.032 1.00 84.75 123 ASN A O 1
ATOM 1069 N N . PRO A 1 124 ? -7.884 5.450 17.480 1.00 84.19 124 PRO A N 1
ATOM 1070 C CA . PRO A 1 124 ? -8.350 4.186 18.057 1.00 84.19 124 PRO A CA 1
ATOM 1071 C C . PRO A 1 124 ? -9.727 4.309 18.715 1.00 84.19 124 PRO A C 1
ATOM 1073 O O . PRO A 1 124 ? -10.540 3.400 18.592 1.00 84.19 124 PRO A O 1
ATOM 1076 N N . LEU A 1 125 ? -10.024 5.446 19.363 1.00 84.06 125 LEU A N 1
ATOM 1077 C CA . LEU A 1 125 ? -11.346 5.693 19.945 1.00 84.06 125 LEU A CA 1
ATOM 1078 C C . LEU A 1 125 ? -12.425 5.697 18.860 1.00 84.06 125 LEU A C 1
ATOM 1080 O O . LEU A 1 125 ? -13.430 5.008 19.005 1.00 84.06 125 LEU A O 1
ATOM 1084 N N . LYS A 1 126 ? -12.198 6.402 17.744 1.00 84.38 126 LYS A N 1
ATOM 1085 C CA . LYS A 1 126 ? -13.112 6.382 16.589 1.00 84.38 126 LYS A CA 1
ATOM 1086 C C . LYS A 1 126 ? -13.362 4.959 16.088 1.00 84.38 126 LYS A C 1
ATOM 1088 O O . LYS A 1 126 ? -14.508 4.603 15.842 1.00 84.38 126 LYS A O 1
ATOM 1093 N N . ASP A 1 127 ? -12.322 4.135 15.977 1.00 83.06 127 ASP A N 1
ATOM 1094 C CA . ASP A 1 127 ? -12.472 2.740 15.553 1.00 83.06 127 ASP A CA 1
ATOM 1095 C C . ASP A 1 127 ? -13.296 1.897 16.537 1.00 83.06 127 ASP A C 1
ATOM 1097 O O . ASP A 1 127 ? -14.098 1.073 16.093 1.00 83.06 127 ASP A O 1
ATOM 1101 N N . ILE A 1 128 ? -13.150 2.133 17.846 1.00 82.31 128 ILE A N 1
ATOM 1102 C CA . ILE A 1 128 ? -13.966 1.490 18.885 1.00 82.31 128 ILE A CA 1
ATOM 1103 C C . ILE A 1 128 ? -15.427 1.942 18.794 1.00 82.31 128 ILE A C 1
ATOM 1105 O O . ILE A 1 128 ? -16.326 1.114 18.878 1.00 82.31 128 ILE A O 1
ATOM 1109 N N . PHE A 1 129 ? -15.696 3.229 18.574 1.00 81.81 129 PHE A N 1
ATOM 1110 C CA . PHE A 1 129 ? -17.072 3.721 18.420 1.00 81.81 129 PHE A CA 1
ATOM 1111 C C . PHE A 1 129 ? -17.743 3.233 17.130 1.00 81.81 129 PHE A C 1
ATOM 1113 O O . PHE A 1 129 ? -18.965 3.126 17.078 1.00 81.81 129 PHE A O 1
ATOM 1120 N N . LEU A 1 130 ? -16.958 2.892 16.106 1.00 81.12 130 LEU A N 1
ATOM 1121 C CA . LEU A 1 130 ? -17.441 2.303 14.856 1.00 81.12 130 LEU A CA 1
ATOM 1122 C C . LEU A 1 130 ? -17.537 0.767 14.902 1.00 81.12 130 LEU A C 1
ATOM 1124 O O . LEU A 1 130 ? -17.983 0.162 13.931 1.00 81.12 130 LEU A O 1
ATOM 1128 N N . LEU A 1 131 ? -17.127 0.098 15.986 1.00 77.69 131 LEU A N 1
ATOM 1129 C CA . LEU A 1 131 ? -17.258 -1.363 16.099 1.00 77.69 131 LEU A CA 1
ATOM 1130 C C . LEU A 1 131 ? -18.705 -1.846 15.942 1.00 77.69 131 LEU A C 1
ATOM 1132 O O . LEU A 1 131 ? -18.917 -2.757 15.143 1.00 77.69 131 LEU A O 1
ATOM 1136 N N . PRO A 1 132 ? -19.702 -1.254 16.631 1.00 72.88 132 PRO A N 1
ATOM 1137 C CA . PRO A 1 132 ? -21.090 -1.682 16.491 1.00 72.88 132 PRO A CA 1
ATOM 1138 C C . PRO A 1 132 ? -21.567 -1.599 15.042 1.00 72.88 132 PRO A C 1
ATOM 1140 O O . PRO A 1 132 ? -22.209 -2.525 14.554 1.00 72.88 132 PRO A O 1
ATOM 1143 N N . SER A 1 133 ? -21.191 -0.534 14.324 1.00 71.69 133 SER A N 1
ATOM 1144 C CA . SER A 1 133 ? -21.600 -0.374 12.931 1.00 71.69 133 SER A CA 1
ATOM 1145 C C . SER A 1 133 ? -20.910 -1.357 11.985 1.00 71.69 133 SER A C 1
ATOM 1147 O O . SER A 1 133 ? -21.557 -1.896 11.092 1.00 71.69 133 SER A O 1
ATOM 1149 N N . LYS A 1 134 ? -19.625 -1.657 12.213 1.00 73.12 134 LYS A N 1
ATOM 1150 C CA . LYS A 1 134 ? -18.878 -2.679 11.458 1.00 73.12 134 LYS A CA 1
ATOM 1151 C C . LYS A 1 134 ? -19.391 -4.103 11.714 1.00 73.12 134 LYS A C 1
ATOM 1153 O O . LYS A 1 134 ? -19.348 -4.928 10.813 1.00 73.12 134 LYS A O 1
ATOM 1158 N N . ILE A 1 135 ? -19.867 -4.402 12.924 1.00 76.12 135 ILE A N 1
ATOM 1159 C CA . ILE A 1 135 ? -20.472 -5.706 13.242 1.00 76.12 135 ILE A CA 1
ATOM 1160 C C . ILE A 1 135 ? -21.813 -5.844 12.517 1.00 76.12 135 ILE A C 1
ATOM 1162 O O . ILE A 1 135 ? -22.079 -6.873 11.910 1.00 76.12 135 ILE A O 1
ATOM 1166 N N . LEU A 1 136 ? -22.636 -4.796 12.529 1.00 67.62 136 LEU A N 1
ATOM 1167 C CA . LEU A 1 136 ? -23.931 -4.785 11.844 1.00 67.62 136 LEU A CA 1
ATOM 1168 C C . LEU A 1 136 ? -23.785 -4.913 10.319 1.00 67.62 136 LEU A C 1
ATOM 1170 O O . LEU A 1 136 ? -24.574 -5.621 9.693 1.00 67.62 136 LEU A O 1
ATOM 1174 N N . SER A 1 137 ? -22.742 -4.328 9.722 1.00 67.75 137 SER A N 1
ATOM 1175 C CA . SER A 1 137 ? -22.496 -4.475 8.283 1.00 67.75 137 SER A CA 1
ATOM 1176 C C . SER A 1 137 ? -22.123 -5.901 7.865 1.00 67.75 137 SER A C 1
ATOM 1178 O O . SER A 1 137 ? -22.448 -6.299 6.749 1.00 67.75 137 SER A O 1
ATOM 1180 N N . TRP A 1 138 ? -21.524 -6.710 8.748 1.00 71.56 138 TRP A N 1
ATOM 1181 C CA . TRP A 1 138 ? -21.322 -8.146 8.497 1.00 71.56 138 TRP A CA 1
ATOM 1182 C C . TRP A 1 138 ? -22.633 -8.931 8.419 1.00 71.56 138 TRP A C 1
ATOM 1184 O O . TRP A 1 138 ? -22.693 -9.941 7.726 1.00 71.56 138 TRP A O 1
ATOM 1194 N N . PHE A 1 139 ? -23.693 -8.441 9.063 1.00 73.19 139 PHE A N 1
ATOM 1195 C CA . PHE A 1 139 ? -25.047 -8.985 8.941 1.00 73.19 139 PHE A CA 1
ATOM 1196 C C . PHE A 1 139 ? -25.838 -8.361 7.777 1.00 73.19 139 PHE A C 1
ATOM 1198 O O . PHE A 1 139 ? -27.054 -8.513 7.706 1.00 73.19 139 PHE A O 1
ATOM 1205 N N . GLY A 1 140 ? -25.173 -7.638 6.866 1.00 60.25 140 GLY A N 1
ATOM 1206 C CA . GLY A 1 140 ? -25.811 -6.982 5.721 1.00 60.25 140 GLY A CA 1
ATOM 1207 C C . GLY A 1 140 ? -26.548 -5.683 6.065 1.00 60.25 140 GLY A C 1
ATOM 1208 O O . GLY A 1 140 ? -27.177 -5.088 5.193 1.00 60.25 140 GLY A O 1
ATOM 1209 N N . ILE A 1 141 ? -26.456 -5.203 7.310 1.00 61.06 141 ILE A N 1
ATOM 1210 C CA . ILE A 1 141 ? -27.087 -3.953 7.744 1.00 61.06 141 ILE A CA 1
ATOM 1211 C C . ILE A 1 141 ? -26.115 -2.809 7.446 1.00 61.06 141 ILE A C 1
ATOM 1213 O O . ILE A 1 141 ? -25.209 -2.507 8.226 1.00 61.06 141 ILE A O 1
ATOM 1217 N N . ASN A 1 142 ? -26.271 -2.190 6.277 1.00 57.25 142 ASN A N 1
ATOM 1218 C CA . ASN A 1 142 ? -25.391 -1.116 5.831 1.00 57.25 142 ASN A CA 1
ATOM 1219 C C . ASN A 1 142 ? -25.847 0.228 6.421 1.00 57.25 142 ASN A C 1
ATOM 1221 O O . ASN A 1 142 ? -26.883 0.776 6.062 1.00 57.25 142 ASN A O 1
ATOM 1225 N N . LEU A 1 143 ? -25.069 0.758 7.362 1.00 53.88 143 LEU A N 1
ATOM 1226 C CA . LEU A 1 143 ? -25.448 1.902 8.201 1.00 53.88 143 LEU A CA 1
ATOM 1227 C C . LEU A 1 143 ? -25.109 3.277 7.590 1.00 53.88 143 LEU A C 1
ATOM 1229 O O . LEU A 1 143 ? -25.047 4.279 8.301 1.00 53.88 143 LEU A O 1
ATOM 1233 N N . ASN A 1 144 ? -24.847 3.331 6.283 1.00 53.03 144 ASN A N 1
ATOM 1234 C CA . ASN A 1 144 ? -24.567 4.589 5.587 1.00 53.03 144 ASN A CA 1
ATOM 1235 C C . ASN A 1 144 ? -25.832 5.381 5.234 1.00 53.03 144 ASN A C 1
ATOM 1237 O O . ASN A 1 144 ? -25.727 6.573 4.955 1.00 53.03 144 ASN A O 1
ATOM 1241 N N . ASP A 1 145 ? -27.011 4.765 5.310 1.00 55.03 145 ASP A N 1
ATOM 1242 C CA . ASP A 1 145 ? -28.270 5.476 5.139 1.00 55.03 145 ASP A CA 1
ATOM 1243 C C . ASP A 1 145 ? -28.753 6.090 6.461 1.00 55.03 145 ASP A C 1
ATOM 1245 O O . ASP A 1 145 ? -28.526 5.572 7.559 1.00 55.03 145 ASP A O 1
ATOM 1249 N N . VAL A 1 146 ? -29.499 7.191 6.348 1.00 55.56 146 VAL A N 1
ATOM 1250 C CA . VAL A 1 146 ? -30.187 7.918 7.433 1.00 55.56 146 VAL A CA 1
ATOM 1251 C C . VAL A 1 146 ? -30.857 7.024 8.512 1.00 55.56 146 VAL A C 1
ATOM 1253 O O . VAL A 1 146 ? -30.799 7.416 9.682 1.00 55.56 146 VAL A O 1
ATOM 1256 N N . PRO A 1 147 ? -31.399 5.815 8.226 1.00 54.53 147 PRO A N 1
ATOM 1257 C CA . PRO A 1 147 ? -31.954 4.908 9.241 1.00 54.53 147 PRO A CA 1
ATOM 1258 C C . PRO A 1 147 ? -30.957 4.437 10.314 1.00 54.53 147 PRO A C 1
ATOM 1260 O O . PRO A 1 147 ? -31.356 4.046 11.410 1.00 54.53 147 PRO A O 1
ATOM 1263 N N . ALA A 1 148 ? -29.654 4.492 10.045 1.00 50.19 148 ALA A N 1
ATOM 1264 C CA . ALA A 1 148 ? -28.608 4.020 10.946 1.00 50.19 148 ALA A CA 1
ATOM 1265 C C . ALA A 1 148 ? -28.410 4.871 12.202 1.00 50.19 148 ALA A C 1
ATOM 1267 O O . ALA A 1 148 ? -28.118 4.352 13.283 1.00 50.19 148 ALA A O 1
ATOM 1268 N N . ARG A 1 149 ? -28.572 6.192 12.067 1.00 55.44 149 ARG A N 1
ATOM 1269 C CA . ARG A 1 149 ? -28.503 7.123 13.203 1.00 55.44 149 ARG A CA 1
ATOM 1270 C C . ARG A 1 149 ? -29.674 6.878 14.149 1.00 55.44 149 ARG A C 1
ATOM 1272 O O . ARG A 1 149 ? -29.485 6.850 15.363 1.00 55.44 149 ARG A O 1
ATOM 1279 N N . SER A 1 150 ? -30.844 6.600 13.580 1.00 62.38 150 SER A N 1
ATOM 1280 C CA . SER A 1 150 ? -32.043 6.166 14.295 1.00 62.38 150 SER A CA 1
ATOM 1281 C C . SER A 1 150 ? -31.809 4.829 14.993 1.00 62.38 150 SER A C 1
ATOM 1283 O O . SER A 1 150 ? -32.148 4.689 16.160 1.00 62.38 150 SER A O 1
ATOM 1285 N N . PHE A 1 151 ? -31.159 3.870 14.325 1.00 61.41 151 PHE A N 1
ATOM 1286 C CA . PHE A 1 151 ? -30.853 2.561 14.903 1.00 61.41 151 PHE A CA 1
ATOM 1287 C C . PHE A 1 151 ? -29.875 2.647 16.082 1.00 61.41 151 PHE A C 1
ATOM 1289 O O . PHE A 1 151 ? -30.094 2.005 17.102 1.00 61.41 151 PHE A O 1
ATOM 1296 N N . SER A 1 152 ? -28.833 3.482 16.004 1.00 54.97 152 SER A N 1
ATOM 1297 C CA . SER A 1 152 ? -27.923 3.697 17.139 1.00 54.97 152 SER A CA 1
ATOM 1298 C C . SER A 1 152 ? -28.627 4.353 18.330 1.00 54.97 152 SER A C 1
ATOM 1300 O O . SER A 1 152 ? -28.357 3.982 19.472 1.00 54.97 152 SER A O 1
ATOM 1302 N N . LEU A 1 153 ? -29.529 5.308 18.077 1.00 69.69 153 LEU A N 1
ATOM 1303 C CA . LEU A 1 153 ? -30.355 5.928 19.114 1.00 69.69 153 LEU A CA 1
ATOM 1304 C C . LEU A 1 153 ? -31.302 4.893 19.742 1.00 69.69 153 LEU A C 1
ATOM 1306 O O . LEU A 1 153 ? -31.386 4.791 20.964 1.00 69.69 153 LEU A O 1
ATOM 1310 N N . LEU A 1 154 ? -31.947 4.072 18.908 1.00 73.19 154 LEU A N 1
ATOM 1311 C CA . LEU A 1 154 ? -32.830 2.989 19.333 1.00 73.19 154 LEU A CA 1
ATOM 1312 C C . LEU A 1 154 ? -32.078 1.940 20.145 1.00 73.19 154 LEU A C 1
ATOM 1314 O O . LEU A 1 154 ? -32.573 1.547 21.189 1.00 73.19 154 LEU A O 1
ATOM 1318 N N . MET A 1 155 ? -30.874 1.531 19.749 1.00 76.38 155 MET A N 1
ATOM 1319 C CA . MET A 1 155 ? -30.069 0.576 20.519 1.00 76.38 155 MET A CA 1
ATOM 1320 C C . MET A 1 155 ? -29.637 1.140 21.875 1.00 76.38 155 MET A C 1
ATOM 1322 O O . MET A 1 155 ? -29.562 0.393 22.849 1.00 76.38 155 MET A O 1
ATOM 1326 N N . TYR A 1 156 ? -29.410 2.452 21.976 1.00 73.75 156 TYR A N 1
ATOM 1327 C CA . TYR A 1 156 ? -29.147 3.109 23.257 1.00 73.75 156 TYR A CA 1
ATOM 1328 C C . TYR A 1 156 ? -30.393 3.115 24.155 1.00 73.75 156 TYR A C 1
ATOM 1330 O O . TYR A 1 156 ? -30.305 2.815 25.346 1.00 73.75 156 TYR A O 1
ATOM 1338 N N . ILE A 1 157 ? -31.564 3.388 23.571 1.00 77.38 157 ILE A N 1
ATOM 1339 C CA . ILE A 1 157 ? -32.863 3.323 24.254 1.00 77.38 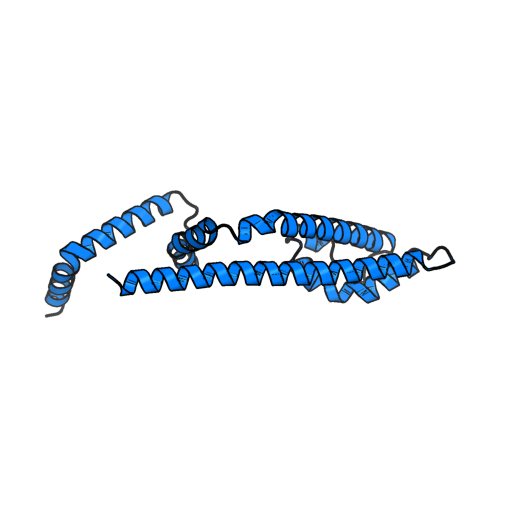157 ILE A CA 1
ATOM 1340 C C . ILE A 1 157 ? -33.170 1.882 24.685 1.00 77.38 157 ILE A C 1
ATOM 1342 O O . ILE A 1 157 ? -33.511 1.658 25.842 1.00 77.38 157 ILE A O 1
ATOM 1346 N N . PHE A 1 158 ? -32.969 0.892 23.813 1.00 78.12 158 PHE A N 1
ATOM 1347 C CA . PHE A 1 158 ? -33.130 -0.526 24.130 1.00 78.12 158 PHE A CA 1
ATOM 1348 C C . PHE A 1 158 ? -32.165 -0.971 25.223 1.00 78.12 158 PHE A C 1
ATOM 1350 O O . PHE A 1 158 ? -32.587 -1.665 26.141 1.00 78.12 158 PHE A O 1
ATOM 1357 N N . GLY A 1 159 ? -30.905 -0.532 25.185 1.00 80.50 159 GLY A N 1
ATOM 1358 C CA . GLY A 1 159 ? -29.936 -0.790 26.250 1.00 80.50 159 GLY A CA 1
ATOM 1359 C C . GLY A 1 159 ? -30.375 -0.205 27.595 1.00 80.50 159 GLY A C 1
ATOM 1360 O O . GLY A 1 159 ? -30.262 -0.869 28.625 1.00 80.50 159 GLY A O 1
ATOM 1361 N N . TRP A 1 160 ? -30.945 1.003 27.596 1.00 84.06 160 TRP A N 1
ATOM 1362 C CA . TRP A 1 160 ? -31.501 1.627 28.799 1.00 84.06 160 TRP A CA 1
ATOM 1363 C C . TRP A 1 160 ? -32.747 0.892 29.319 1.00 84.06 160 TRP A C 1
ATOM 1365 O O . TRP A 1 160 ? -32.841 0.608 30.515 1.00 84.06 160 TRP A O 1
ATOM 1375 N N . ILE A 1 161 ? -33.663 0.507 28.427 1.00 80.06 161 ILE A N 1
ATOM 1376 C CA . ILE A 1 161 ? -34.862 -0.273 28.761 1.00 80.06 161 ILE A CA 1
ATOM 1377 C C . ILE A 1 161 ? -34.464 -1.636 29.331 1.00 80.06 161 ILE A C 1
ATOM 1379 O O . ILE A 1 161 ? -34.951 -2.009 30.394 1.00 80.06 161 ILE A O 1
ATOM 1383 N N . PHE A 1 162 ? -33.531 -2.353 28.704 1.00 79.75 162 PHE A N 1
ATOM 1384 C CA . PHE A 1 162 ? -33.027 -3.627 29.223 1.00 79.75 162 PHE A CA 1
ATOM 1385 C C . PHE A 1 162 ? -32.325 -3.462 30.572 1.00 79.75 162 PHE A C 1
ATOM 1387 O O . PHE A 1 162 ? -32.502 -4.287 31.464 1.00 79.75 162 PHE A O 1
ATOM 1394 N N . SER A 1 163 ? -31.573 -2.378 30.770 1.00 77.81 163 SER A N 1
ATOM 1395 C CA . SER A 1 163 ? -30.934 -2.092 32.056 1.00 77.81 163 SER A CA 1
ATOM 1396 C C . SER A 1 163 ? -31.941 -1.876 33.190 1.00 77.81 163 SER A C 1
ATOM 1398 O O . SER A 1 163 ? -31.607 -2.168 34.338 1.00 77.81 163 SER A O 1
ATOM 1400 N N . LYS A 1 164 ? -33.124 -1.323 32.906 1.00 81.12 164 LYS A N 1
ATOM 1401 C CA . LYS A 1 164 ? -34.129 -0.978 33.924 1.00 81.12 164 LYS A CA 1
ATOM 1402 C C . LYS A 1 164 ? -35.213 -2.037 34.094 1.00 81.12 164 LYS A C 1
ATOM 1404 O O . LYS A 1 164 ? -35.651 -2.273 35.213 1.00 81.12 164 LYS A O 1
ATOM 1409 N N . TYR A 1 165 ? -35.607 -2.683 33.005 1.00 83.00 165 TYR A N 1
ATOM 1410 C CA . TYR A 1 165 ? -36.757 -3.583 32.938 1.00 83.00 165 TYR A CA 1
ATOM 1411 C C . TYR A 1 165 ? -36.392 -4.987 32.454 1.00 83.00 165 TYR A C 1
ATOM 1413 O O . TYR A 1 165 ? -37.267 -5.843 32.384 1.00 83.00 165 TYR A O 1
ATOM 1421 N N . GLY A 1 166 ? -35.120 -5.262 32.148 1.00 80.56 166 GLY A N 1
ATOM 1422 C CA . GLY A 1 166 ? -34.692 -6.530 31.549 1.00 80.56 166 GLY A CA 1
ATOM 1423 C C . GLY A 1 166 ? -35.076 -7.761 32.365 1.00 80.56 166 GLY A C 1
ATOM 1424 O O . GLY A 1 166 ? -35.454 -8.768 31.779 1.00 80.56 166 GLY A O 1
ATOM 1425 N N . LYS A 1 167 ? -35.060 -7.663 33.702 1.00 82.12 167 LYS A N 1
ATOM 1426 C CA . LYS A 1 167 ? -35.507 -8.751 34.584 1.00 82.12 167 LYS A CA 1
ATOM 1427 C C . LYS A 1 167 ? -37.008 -9.027 34.429 1.00 82.12 167 LYS A C 1
ATOM 1429 O O . LYS A 1 167 ? -37.381 -10.157 34.163 1.00 82.12 167 LYS A O 1
ATOM 1434 N N . ASN A 1 168 ? -37.839 -7.984 34.461 1.00 81.19 168 ASN A N 1
ATOM 1435 C CA . ASN A 1 168 ? -39.290 -8.109 34.279 1.00 81.19 168 ASN A CA 1
ATOM 1436 C C . ASN A 1 168 ? -39.662 -8.611 32.877 1.00 81.19 168 ASN A C 1
ATOM 1438 O O . ASN A 1 168 ? -40.619 -9.362 32.729 1.00 81.19 168 ASN A O 1
ATOM 1442 N N . ILE A 1 169 ? -38.910 -8.208 31.849 1.00 77.56 169 ILE A N 1
ATOM 1443 C CA . ILE A 1 169 ? -39.102 -8.694 30.477 1.00 77.56 169 ILE A CA 1
ATOM 1444 C C . ILE A 1 169 ? -38.777 -10.190 30.399 1.00 77.56 169 ILE A C 1
ATOM 1446 O O . ILE A 1 169 ? -39.545 -10.945 29.812 1.00 77.56 169 ILE A O 1
ATOM 1450 N N . PHE A 1 170 ? -37.675 -10.632 31.012 1.00 80.44 170 PHE A N 1
ATOM 1451 C CA . PHE A 1 170 ? -37.315 -12.051 31.063 1.00 80.44 170 PHE A CA 1
ATOM 1452 C C . PHE A 1 170 ? -38.332 -12.885 31.845 1.00 80.44 170 PHE A C 1
ATOM 1454 O O . PHE A 1 170 ? -38.724 -13.948 31.371 1.00 80.44 170 PHE A O 1
ATOM 1461 N N . ASP A 1 171 ? -38.785 -12.389 32.997 1.00 83.19 171 ASP A N 1
ATOM 1462 C CA . ASP A 1 171 ? -39.786 -13.059 33.833 1.00 83.19 171 ASP A CA 1
ATOM 1463 C C . ASP A 1 171 ? -41.132 -13.175 33.093 1.00 83.19 171 ASP A C 1
ATOM 1465 O O . ASP A 1 171 ? -41.774 -14.224 33.122 1.00 83.19 171 ASP A O 1
ATOM 1469 N N . TRP A 1 172 ? -41.527 -12.138 32.346 1.00 83.00 172 TRP A N 1
ATOM 1470 C CA . TRP A 1 172 ? -42.713 -12.170 31.490 1.00 83.00 172 TRP A CA 1
ATOM 1471 C C . TRP A 1 172 ? -42.571 -13.161 30.325 1.00 83.00 172 TRP A C 1
ATOM 1473 O O . TRP A 1 172 ? -43.489 -13.936 30.074 1.00 83.00 172 TRP A O 1
ATOM 1483 N N . ILE A 1 173 ? -41.419 -13.208 29.648 1.00 82.06 173 ILE A N 1
ATOM 1484 C CA . ILE A 1 173 ? -41.176 -14.188 28.576 1.00 82.06 173 ILE A CA 1
ATOM 1485 C C . ILE A 1 173 ? -41.226 -15.614 29.132 1.00 82.06 173 ILE A C 1
ATOM 1487 O O . ILE A 1 173 ? -41.860 -16.473 28.531 1.00 82.06 173 ILE A O 1
ATOM 1491 N N . LEU A 1 174 ? -40.608 -15.867 30.288 1.00 79.94 174 LEU A N 1
ATOM 1492 C CA . LEU A 1 174 ? -40.671 -17.168 30.960 1.00 79.94 174 LEU A CA 1
ATOM 1493 C C . LEU A 1 174 ? -42.108 -17.560 31.321 1.00 79.94 174 LEU A C 1
ATOM 1495 O O . LEU A 1 174 ? -42.465 -18.719 31.131 1.00 79.94 174 LEU A O 1
ATOM 1499 N N . SER A 1 175 ? -42.944 -16.604 31.741 1.00 83.25 175 SER A N 1
ATOM 1500 C CA . SER A 1 175 ? -44.364 -16.861 32.030 1.00 83.25 175 SER A CA 1
ATOM 1501 C C . SER A 1 175 ? -45.213 -17.225 30.809 1.00 83.25 175 SER A C 1
ATOM 1503 O O . SER A 1 175 ? -46.320 -17.722 30.969 1.00 83.25 175 SER A O 1
ATOM 1505 N N . LEU A 1 176 ? -44.722 -16.993 29.587 1.00 81.12 176 LEU A N 1
ATOM 1506 C CA . LEU A 1 176 ? -45.405 -17.419 28.360 1.00 81.12 176 LEU A CA 1
ATOM 1507 C C . LEU A 1 176 ? -45.121 -18.887 28.006 1.00 81.12 176 LEU A C 1
ATOM 1509 O O . LEU A 1 176 ? -45.805 -19.445 27.151 1.00 81.12 176 LEU A O 1
ATOM 1513 N N . PHE A 1 177 ? -44.108 -19.497 28.630 1.00 78.00 177 PHE A N 1
ATOM 1514 C CA . PHE A 1 177 ? -43.702 -20.888 28.399 1.00 78.00 177 PHE A CA 1
ATOM 1515 C C . PHE A 1 177 ? -43.971 -21.811 29.600 1.00 78.00 177 PHE A C 1
ATOM 1517 O O . PHE A 1 177 ? -43.673 -23.004 29.516 1.00 78.00 177 PHE A O 1
ATOM 1524 N N . SER A 1 178 ? -44.507 -21.268 30.696 1.00 52.34 178 SER A N 1
ATOM 1525 C CA . SER A 1 178 ? -45.002 -21.995 31.874 1.00 52.34 178 SER A CA 1
ATOM 1526 C C . SER A 1 178 ? -46.520 -22.097 31.851 1.00 52.34 178 SER A C 1
ATOM 1528 O O . SER A 1 178 ? -47.038 -23.195 32.137 1.00 52.34 178 SER A O 1
#

Secondary structure (DSSP, 8-state):
-HHHHHHHHHHHHHHHHHHHHHHHHHHHHHHHHHHHHHHHHHHHHT-SS---HHHHHHHHHHHHGGGHHHHHHHS-GGGGGGS--TT--HHHHHHHHHHHHHHHHHHHHHHHHTHHHHS-THHHHHHHHTHHHHHHHHTT--TTSTHHHHHHHHHHHHHHHHHHHHHHHHHHHHHT--

Foldseek 3Di:
DVVVVVVVVVLLVVLLVVLVVVLVVLLVLLVVVLVLLVVLVCVCVVPPDNDDLVRSLVSLCVRCLVCQVSLPVQQDPVCPVLHDDPPDDSVSSVVSSVVSNVSSVVSNVVSVVCVVVSPPSVVSVVVVVCVVVVVVVVVVNHLPDPVNVVVVVVVVVVVVCCVVCVVVVVVVVVVVVD

Sequence (178 aa):
MNKFLWLFLFLYLYFFIKRIYNWLNKKRTLEYLIDKFKNVVKTLDSSQFTLSDTEARKIILNELFNENPRISSLLTYVYFDYSFSLLDGPEETLSKFQHQYNALMQKYDKVMFERLSIFNPVNPLKDIFLLPSKILSWFGINLNDVPARSFSLLMYIFGWIFSKYGKNIFDWILSLFS

Radius of gyration: 26.24 Å; chains: 1; bounding box: 72×35×64 Å